Protein AF-A0A3Q3N2P3-F1 (afdb_monomer_lite)

Radius of gyration: 19.69 Å; chains: 1; bounding box: 44×19×56 Å

Foldseek 3Di:
DDDDPVVVVVVVVVVVVVCVVVVVVVVVVVLVVVLVVLQPPVVLVHDPPDDQDPVNVVSSVVVCVVVVVVVVD

pLDDT: mean 76.68, std 10.71, range [43.34, 91.75]

InterPro domains:
  IPR021897 Cilia- and flagella-associated protein 206 [PTHR21442] (14-62)

Structure (mmCIF, N/CA/C/O backbone):
data_AF-A0A3Q3N2P3-F1
#
_entry.id   AF-A0A3Q3N2P3-F1
#
loop_
_atom_site.group_PDB
_atom_site.id
_atom_site.type_symbol
_atom_site.label_atom_id
_atom_site.label_alt_id
_atom_site.label_comp_id
_atom_site.label_asym_id
_atom_site.label_entity_id
_atom_site.label_seq_id
_atom_site.pdbx_PDB_ins_code
_atom_site.Cartn_x
_atom_site.Cartn_y
_atom_site.Cartn_z
_atom_site.occupancy
_atom_site.B_iso_or_equiv
_atom_site.auth_seq_id
_atom_site.auth_comp_id
_atom_site.auth_asym_id
_atom_site.auth_atom_id
_atom_site.pdbx_PDB_model_num
ATOM 1 N N . PRO A 1 1 ? 22.121 -7.981 -39.433 1.00 75.00 1 PRO A N 1
ATOM 2 C CA . PRO A 1 1 ? 23.313 -7.776 -38.571 1.00 75.00 1 PRO A CA 1
ATOM 3 C C . PRO A 1 1 ? 22.949 -8.056 -37.103 1.00 75.00 1 PRO A C 1
ATOM 5 O O . PRO A 1 1 ? 21.852 -7.677 -36.694 1.00 75.00 1 PRO A O 1
ATOM 8 N N . PRO A 1 2 ? 23.798 -8.755 -36.332 1.00 77.12 2 PRO A N 1
ATOM 9 C CA . PRO A 1 2 ? 23.544 -8.982 -34.913 1.00 77.12 2 PRO A CA 1
ATOM 10 C C . PRO A 1 2 ? 23.590 -7.654 -34.136 1.00 77.12 2 PRO A C 1
ATOM 12 O O . PRO A 1 2 ? 24.370 -6.766 -34.495 1.00 77.12 2 PRO A O 1
ATOM 15 N N . PRO A 1 3 ? 22.756 -7.487 -33.092 1.00 73.44 3 PRO A N 1
ATOM 16 C CA . PRO A 1 3 ? 22.738 -6.266 -32.299 1.00 73.44 3 PRO A CA 1
ATOM 17 C C . PRO A 1 3 ? 24.089 -6.058 -31.615 1.00 73.44 3 PRO A C 1
ATOM 19 O O . PRO A 1 3 ? 24.700 -6.992 -31.092 1.00 73.44 3 PRO A O 1
ATOM 22 N N . THR A 1 4 ? 24.549 -4.809 -31.589 1.00 88.50 4 THR A N 1
ATOM 23 C CA . THR A 1 4 ? 25.799 -4.460 -30.908 1.00 88.50 4 THR A CA 1
ATOM 24 C C . THR A 1 4 ? 25.662 -4.653 -29.394 1.00 88.50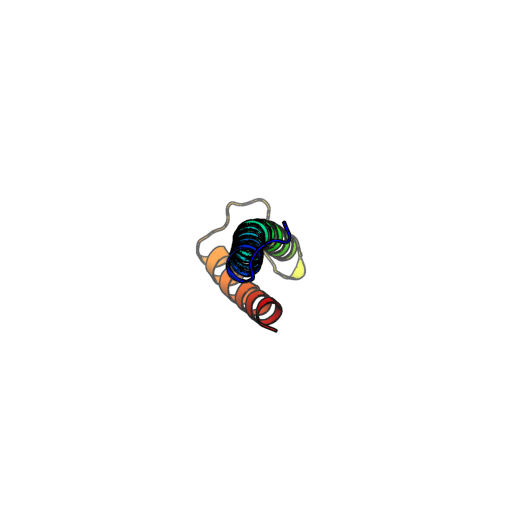 4 THR A C 1
ATOM 26 O O . THR A 1 4 ? 24.566 -4.612 -28.820 1.00 88.50 4 THR A O 1
ATOM 29 N N . ARG A 1 5 ? 26.795 -4.833 -28.705 1.00 86.12 5 ARG A N 1
ATOM 30 C CA . ARG A 1 5 ? 26.847 -4.951 -27.236 1.00 86.12 5 ARG A CA 1
ATOM 31 C C . ARG A 1 5 ? 26.125 -3.786 -26.542 1.00 86.12 5 ARG A C 1
ATOM 33 O O . ARG A 1 5 ? 25.405 -3.995 -25.567 1.00 86.12 5 ARG A O 1
ATOM 40 N N . THR A 1 6 ? 26.253 -2.578 -27.088 1.00 87.75 6 THR A N 1
ATOM 41 C CA . THR A 1 6 ? 25.619 -1.353 -26.582 1.00 87.75 6 THR A CA 1
ATOM 42 C C . THR A 1 6 ? 24.095 -1.389 -26.712 1.00 87.75 6 THR A C 1
ATOM 44 O O . THR A 1 6 ? 23.385 -0.995 -25.787 1.00 87.75 6 THR A O 1
ATOM 47 N N . GLU A 1 7 ? 23.568 -1.909 -27.821 1.00 90.88 7 GLU A N 1
ATOM 4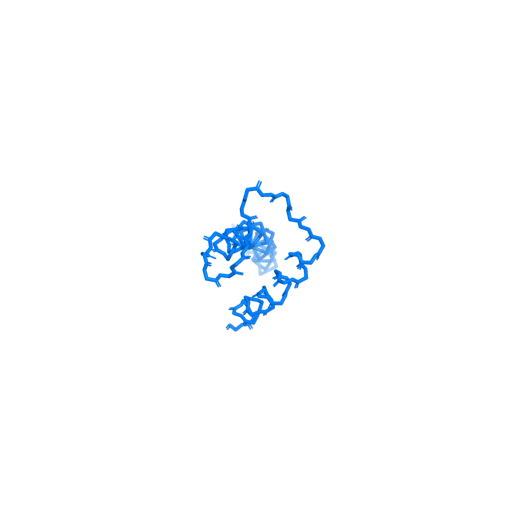8 C CA . GLU A 1 7 ? 22.122 -2.052 -28.018 1.00 90.88 7 GLU A CA 1
ATOM 49 C C . GLU A 1 7 ? 21.522 -3.093 -27.062 1.00 90.88 7 GLU A C 1
ATOM 51 O O . GLU A 1 7 ? 20.471 -2.866 -26.458 1.00 90.88 7 GLU A O 1
ATOM 56 N N . SER A 1 8 ? 22.233 -4.200 -26.845 1.00 91.06 8 SER A N 1
ATOM 57 C CA . SER A 1 8 ? 21.831 -5.243 -25.895 1.00 91.06 8 SER A CA 1
ATOM 58 C C . SER A 1 8 ? 21.767 -4.722 -24.453 1.00 91.06 8 SER A C 1
ATOM 60 O O . SER A 1 8 ? 20.808 -5.005 -23.728 1.00 91.06 8 SER A O 1
ATOM 62 N N . LEU A 1 9 ? 22.743 -3.903 -24.044 1.00 91.75 9 LEU A N 1
ATOM 63 C CA . LEU A 1 9 ? 22.757 -3.251 -22.730 1.00 91.75 9 LEU A CA 1
ATOM 64 C C . LEU A 1 9 ? 21.610 -2.246 -22.574 1.00 91.75 9 LEU A C 1
ATOM 66 O O . LEU A 1 9 ? 20.919 -2.264 -21.556 1.00 91.75 9 LEU A O 1
ATOM 70 N N . ARG A 1 10 ? 21.342 -1.428 -23.601 1.00 89.75 10 ARG A N 1
ATOM 71 C CA . ARG A 1 10 ? 20.206 -0.491 -23.608 1.00 89.75 10 ARG A CA 1
ATOM 72 C C . ARG A 1 10 ? 18.867 -1.212 -23.463 1.00 89.75 10 ARG A C 1
ATOM 74 O O . ARG A 1 10 ? 18.040 -0.809 -22.647 1.00 89.75 10 ARG A O 1
ATOM 81 N N . ARG A 1 11 ? 18.667 -2.315 -24.193 1.00 89.00 11 ARG A N 1
ATOM 82 C CA . ARG A 1 11 ? 17.459 -3.151 -24.070 1.00 89.00 11 ARG A CA 1
ATOM 83 C C . ARG A 1 11 ? 17.313 -3.727 -22.660 1.00 89.00 11 ARG A C 1
ATOM 85 O O . ARG A 1 11 ? 16.213 -3.724 -22.112 1.00 89.00 11 ARG A O 1
ATOM 92 N N . LYS A 1 12 ? 18.409 -4.190 -22.045 1.00 89.12 12 LYS A N 1
ATOM 93 C CA . LYS A 1 12 ? 18.397 -4.693 -20.661 1.00 89.12 12 LYS A CA 1
ATOM 94 C C . LYS A 1 12 ? 18.043 -3.592 -19.652 1.00 89.12 12 LYS A C 1
ATOM 96 O O . LYS A 1 12 ? 17.169 -3.815 -18.821 1.00 89.12 12 LYS A O 1
ATOM 101 N N . ALA A 1 13 ? 18.648 -2.409 -19.763 1.00 90.06 13 ALA A N 1
ATOM 102 C CA . ALA A 1 13 ? 18.360 -1.270 -18.889 1.00 90.06 13 ALA A CA 1
ATOM 103 C C . ALA A 1 13 ? 16.899 -0.799 -18.999 1.00 90.06 13 ALA A C 1
ATOM 105 O O . ALA A 1 13 ? 16.250 -0.543 -17.987 1.00 90.06 13 ALA A O 1
ATOM 106 N N . ARG A 1 14 ? 16.344 -0.762 -20.218 1.00 90.50 14 ARG A N 1
ATOM 107 C CA . ARG A 1 14 ? 14.929 -0.438 -20.440 1.00 90.50 14 ARG A CA 1
ATOM 108 C C . ARG A 1 14 ? 13.998 -1.419 -19.724 1.00 90.50 14 ARG A C 1
ATOM 110 O O . ARG A 1 14 ? 13.106 -0.981 -19.008 1.00 90.50 14 ARG A O 1
ATOM 117 N N . ARG A 1 15 ? 14.241 -2.727 -19.863 1.00 85.25 15 ARG A N 1
ATOM 118 C CA . ARG A 1 15 ? 13.451 -3.762 -19.174 1.00 85.25 15 ARG A CA 1
ATOM 119 C C . ARG A 1 15 ? 13.531 -3.641 -17.656 1.00 85.25 15 ARG A C 1
ATOM 121 O O . ARG A 1 15 ? 12.518 -3.802 -16.989 1.00 85.25 15 ARG A O 1
ATOM 128 N N . MET A 1 16 ? 14.707 -3.323 -17.112 1.00 84.12 16 MET A N 1
ATOM 129 C CA . MET A 1 16 ? 14.865 -3.080 -15.673 1.00 84.12 16 MET A CA 1
ATOM 130 C C . MET A 1 16 ? 14.021 -1.891 -15.206 1.00 84.12 16 MET A C 1
ATOM 132 O O . MET A 1 16 ? 13.343 -1.991 -14.192 1.00 84.12 16 MET A O 1
ATOM 136 N N . ARG A 1 17 ? 14.010 -0.786 -15.961 1.00 83.19 17 ARG A N 1
ATOM 137 C CA . ARG A 1 17 ? 13.181 0.386 -15.643 1.00 83.19 17 ARG A CA 1
ATOM 138 C C . ARG A 1 17 ? 11.688 0.068 -15.721 1.00 83.19 17 ARG A C 1
ATOM 140 O O . ARG A 1 17 ? 10.944 0.445 -14.825 1.00 83.19 17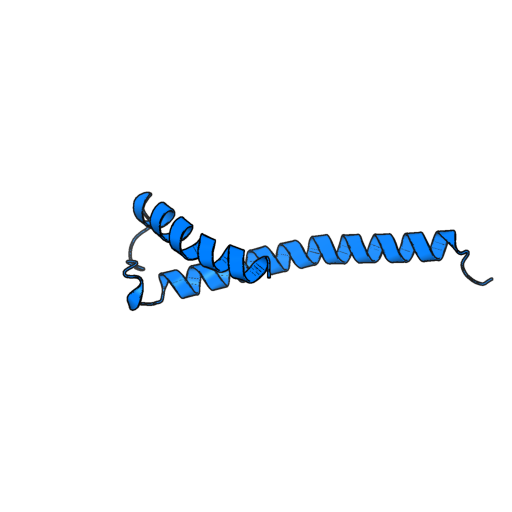 ARG A O 1
ATOM 147 N N . GLU A 1 18 ? 11.255 -0.640 -16.761 1.00 83.81 18 GLU A N 1
ATOM 148 C CA . GLU A 1 18 ? 9.866 -1.101 -16.895 1.00 83.81 18 GLU A CA 1
ATOM 149 C C . GLU A 1 18 ? 9.475 -2.036 -15.739 1.00 83.81 18 GLU A C 1
ATOM 151 O O . GLU A 1 18 ? 8.380 -1.910 -15.197 1.00 83.81 18 GLU A O 1
ATOM 156 N N . CYS A 1 19 ? 10.380 -2.922 -15.312 1.00 83.75 19 CYS A N 1
ATOM 157 C CA . CYS A 1 19 ? 10.192 -3.780 -14.144 1.00 83.75 19 CYS A CA 1
ATOM 158 C C . CYS A 1 19 ? 10.117 -2.978 -12.840 1.00 83.75 19 CYS A C 1
ATOM 160 O O . CYS A 1 19 ? 9.270 -3.278 -12.012 1.00 83.75 19 CYS A O 1
ATOM 162 N N . ALA A 1 20 ? 10.953 -1.954 -12.660 1.00 74.94 20 ALA A N 1
ATOM 163 C CA . ALA A 1 20 ? 10.923 -1.102 -11.474 1.00 74.94 20 ALA A CA 1
ATOM 164 C C . ALA A 1 20 ? 9.614 -0.304 -11.385 1.00 74.94 20 ALA A C 1
ATOM 166 O O . ALA A 1 20 ? 8.975 -0.287 -10.341 1.00 74.94 20 ALA A O 1
ATOM 167 N N . VAL A 1 21 ? 9.167 0.296 -12.494 1.00 73.56 21 VAL A N 1
ATOM 168 C CA . VAL A 1 21 ? 7.913 1.068 -12.539 1.00 73.56 21 VAL A CA 1
ATOM 169 C C . VAL A 1 21 ? 6.696 0.165 -12.335 1.00 73.56 21 VAL A C 1
ATOM 171 O O . VAL A 1 21 ? 5.825 0.468 -11.526 1.00 73.56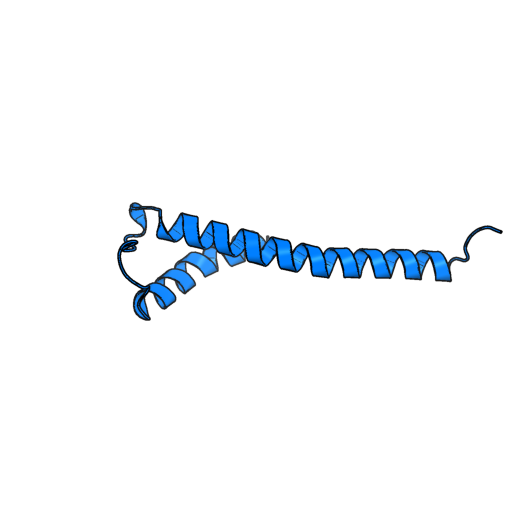 21 VAL A O 1
ATOM 174 N N . ARG A 1 22 ? 6.632 -0.975 -13.034 1.00 72.25 22 ARG A N 1
ATOM 175 C CA . ARG A 1 22 ? 5.520 -1.922 -12.870 1.00 72.25 22 ARG A CA 1
ATOM 176 C C . ARG A 1 22 ? 5.545 -2.602 -11.504 1.00 72.25 22 ARG A C 1
ATOM 178 O O . ARG A 1 22 ? 4.491 -2.791 -10.914 1.00 72.25 22 ARG A O 1
ATOM 185 N N . GLY A 1 23 ? 6.729 -2.945 -11.004 1.00 66.62 23 GLY A N 1
ATOM 186 C CA . GLY A 1 23 ? 6.924 -3.495 -9.665 1.00 66.62 23 GLY A CA 1
ATOM 187 C C . GLY A 1 23 ? 6.499 -2.515 -8.576 1.00 66.62 23 GLY A C 1
ATOM 188 O O . GLY A 1 23 ? 5.897 -2.936 -7.597 1.00 66.62 23 GLY A O 1
ATOM 189 N N . HIS A 1 24 ? 6.712 -1.212 -8.780 1.00 66.12 24 HIS A N 1
ATOM 190 C CA . HIS A 1 24 ? 6.220 -0.174 -7.877 1.00 66.12 24 HIS A CA 1
ATOM 191 C C . HIS A 1 24 ? 4.686 -0.134 -7.824 1.00 66.12 24 HIS A C 1
ATOM 193 O O . HIS A 1 24 ? 4.122 -0.224 -6.741 1.00 66.12 24 HIS A O 1
ATOM 199 N N . ALA A 1 25 ? 4.005 -0.124 -8.974 1.00 64.06 25 ALA A N 1
ATOM 200 C CA . ALA A 1 25 ? 2.537 -0.161 -9.016 1.00 64.06 25 ALA A CA 1
ATOM 201 C C . ALA A 1 25 ? 1.947 -1.453 -8.400 1.00 64.06 25 ALA A C 1
ATOM 203 O O . ALA A 1 25 ? 0.903 -1.435 -7.743 1.00 64.06 25 ALA A O 1
ATOM 204 N N . VAL A 1 26 ? 2.628 -2.593 -8.583 1.00 64.56 26 VAL A N 1
ATOM 205 C CA . VAL A 1 26 ? 2.270 -3.860 -7.920 1.00 64.56 26 VAL A CA 1
ATOM 206 C C . VAL A 1 26 ? 2.484 -3.762 -6.407 1.00 64.56 26 VAL A C 1
ATOM 208 O O . VAL A 1 26 ? 1.650 -4.260 -5.657 1.00 64.56 26 VAL A O 1
ATOM 211 N N . SER A 1 27 ? 3.544 -3.084 -5.959 1.00 75.62 27 SER A N 1
ATOM 212 C CA . SER A 1 27 ? 3.816 -2.829 -4.541 1.00 75.62 27 SER A CA 1
ATOM 213 C C . SER A 1 27 ? 2.723 -1.973 -3.900 1.00 75.62 27 SER A C 1
ATOM 215 O O . SER A 1 27 ? 2.192 -2.358 -2.868 1.00 75.62 27 SER A O 1
ATOM 217 N N . GLU A 1 28 ? 2.287 -0.884 -4.542 1.00 72.88 28 GLU A N 1
ATOM 218 C CA . GLU A 1 28 ? 1.186 -0.045 -4.035 1.00 72.88 28 GLU A CA 1
ATOM 219 C C . GLU A 1 28 ? -0.118 -0.839 -3.882 1.00 72.88 28 GLU A C 1
ATOM 221 O O . GLU A 1 28 ? -0.787 -0.773 -2.849 1.00 72.88 28 GLU A O 1
ATOM 226 N N . THR A 1 29 ? -0.455 -1.644 -4.895 1.00 78.38 29 THR A N 1
ATOM 227 C CA . THR A 1 29 ? -1.648 -2.502 -4.866 1.00 78.38 29 THR A CA 1
ATOM 228 C C . THR A 1 29 ? -1.546 -3.536 -3.744 1.00 78.38 29 THR A C 1
ATOM 230 O O . THR A 1 29 ? -2.494 -3.731 -2.984 1.00 78.38 29 THR A O 1
ATOM 233 N N . LEU A 1 30 ? -0.388 -4.183 -3.603 1.00 75.50 30 LEU A N 1
ATOM 234 C CA . LEU A 1 30 ? -0.135 -5.188 -2.576 1.00 75.50 30 LEU A CA 1
ATOM 235 C C . LEU A 1 30 ? -0.177 -4.588 -1.162 1.00 75.50 30 LEU A C 1
ATOM 237 O O . LEU A 1 30 ? -0.823 -5.155 -0.282 1.00 75.50 30 LEU A O 1
ATOM 241 N N . VAL A 1 31 ? 0.425 -3.415 -0.962 1.00 78.06 31 VAL A N 1
ATOM 242 C CA . VAL A 1 31 ? 0.368 -2.658 0.296 1.00 78.06 31 VAL A CA 1
ATOM 243 C C . VAL A 1 31 ? -1.078 -2.317 0.651 1.00 78.06 31 VAL A C 1
ATOM 245 O O . VAL A 1 31 ? -1.486 -2.541 1.789 1.00 78.06 31 VAL A O 1
ATOM 248 N N . ALA A 1 32 ? -1.892 -1.863 -0.309 1.00 78.94 32 ALA A N 1
ATOM 249 C CA . ALA A 1 32 ? -3.309 -1.587 -0.072 1.00 78.94 32 ALA A CA 1
ATOM 250 C C . ALA A 1 32 ? -4.086 -2.846 0.359 1.00 78.94 32 ALA A C 1
ATOM 252 O O . ALA A 1 32 ? -4.896 -2.786 1.288 1.00 78.94 32 ALA A O 1
ATOM 253 N N . PHE A 1 33 ? -3.814 -4.000 -0.261 1.00 81.06 33 PHE A N 1
ATOM 254 C CA . PHE A 1 33 ? -4.400 -5.277 0.158 1.00 81.06 33 PHE A CA 1
ATOM 255 C C . PHE A 1 33 ? -3.963 -5.688 1.568 1.00 81.06 33 PHE A C 1
ATOM 257 O O . PHE A 1 33 ? -4.800 -6.130 2.354 1.00 81.06 33 PHE A O 1
ATOM 264 N N . MET A 1 34 ? -2.686 -5.517 1.911 1.00 80.00 34 MET A N 1
ATOM 265 C CA . MET A 1 34 ? -2.155 -5.875 3.229 1.00 80.00 34 MET A CA 1
ATOM 266 C C . MET A 1 34 ? -2.697 -4.970 4.332 1.00 80.00 34 MET A C 1
ATOM 268 O O . MET A 1 34 ? -3.134 -5.470 5.365 1.00 80.00 34 MET A O 1
ATOM 272 N N . VAL A 1 35 ? -2.764 -3.659 4.089 1.00 81.38 35 VAL A N 1
ATOM 273 C CA . VAL A 1 35 ? -3.429 -2.702 4.985 1.00 81.38 35 VAL A CA 1
ATOM 274 C C . VAL A 1 35 ? -4.886 -3.101 5.198 1.00 81.38 35 VAL A C 1
ATOM 276 O O . VAL A 1 35 ? -5.350 -3.155 6.335 1.00 81.38 35 VAL A O 1
ATOM 279 N N . LYS A 1 36 ? -5.605 -3.451 4.125 1.00 81.94 36 LYS A N 1
ATOM 280 C CA . LYS A 1 36 ? -6.999 -3.885 4.230 1.00 81.94 36 LYS A CA 1
ATOM 281 C C . LYS A 1 36 ? -7.134 -5.177 5.040 1.00 81.94 36 LYS A C 1
ATOM 283 O O . LYS A 1 36 ? -8.028 -5.264 5.871 1.00 81.94 36 LYS A O 1
ATOM 288 N N . ALA A 1 37 ? -6.251 -6.154 4.846 1.00 82.56 37 ALA A N 1
ATOM 289 C CA . ALA A 1 37 ? -6.247 -7.391 5.627 1.00 82.56 37 ALA A CA 1
ATOM 290 C C . ALA A 1 37 ? -5.982 -7.133 7.121 1.00 82.56 37 ALA A C 1
ATOM 292 O O . ALA A 1 37 ? -6.655 -7.713 7.967 1.00 82.56 37 ALA A O 1
ATOM 293 N N . VAL A 1 38 ? -5.059 -6.221 7.446 1.00 82.94 38 VAL A N 1
ATOM 294 C CA . VAL A 1 38 ? -4.767 -5.800 8.826 1.00 82.94 38 VAL A CA 1
ATOM 295 C C . VAL A 1 38 ? -5.967 -5.099 9.465 1.00 82.94 38 VAL A C 1
ATOM 297 O O . VAL A 1 38 ? -6.323 -5.422 10.595 1.00 82.94 38 VAL A O 1
ATOM 300 N N . VAL A 1 39 ? -6.604 -4.164 8.756 1.00 82.94 39 VAL A N 1
ATOM 301 C CA . VAL A 1 39 ? -7.773 -3.422 9.263 1.00 82.94 39 VAL A CA 1
ATOM 302 C C . VAL A 1 39 ? -8.991 -4.332 9.435 1.00 82.94 39 VAL A C 1
ATOM 304 O O . VAL A 1 39 ? -9.758 -4.150 10.374 1.00 82.94 39 VAL A O 1
ATOM 307 N N . LEU A 1 40 ? -9.170 -5.317 8.552 1.00 83.38 40 LEU A N 1
ATOM 308 C CA . LEU A 1 40 ? -10.291 -6.258 8.612 1.00 83.38 40 LEU A CA 1
ATOM 309 C C . LEU A 1 40 ? -10.104 -7.382 9.640 1.00 83.38 40 LEU A C 1
ATOM 311 O O . LEU A 1 40 ? -11.076 -8.066 9.954 1.00 83.38 40 LEU A O 1
ATOM 315 N N . ASP A 1 41 ? -8.892 -7.605 10.152 1.00 82.69 41 ASP A N 1
ATOM 316 C CA . ASP A 1 41 ? -8.659 -8.625 11.173 1.00 82.69 41 ASP A CA 1
ATOM 317 C C . ASP A 1 41 ? -9.248 -8.165 12.523 1.00 82.69 41 ASP A C 1
ATOM 319 O O . ASP A 1 41 ? -8.755 -7.194 13.114 1.00 82.69 41 ASP A O 1
ATOM 323 N N . PRO A 1 42 ? -10.266 -8.863 13.065 1.00 81.75 42 PRO A N 1
ATOM 324 C CA . PRO A 1 42 ? -10.925 -8.461 14.306 1.00 81.75 42 PRO A CA 1
ATOM 325 C C . PRO A 1 42 ? -9.975 -8.461 15.513 1.00 81.75 42 PRO A C 1
ATOM 327 O O . PRO A 1 42 ? -10.240 -7.777 16.501 1.00 81.75 42 PRO A O 1
ATOM 330 N N . ARG A 1 43 ? -8.841 -9.172 15.438 1.00 85.00 43 ARG A N 1
ATOM 331 C CA . ARG A 1 43 ? -7.813 -9.199 16.493 1.00 85.00 43 ARG A CA 1
ATOM 332 C C . ARG A 1 43 ? -7.045 -7.883 16.600 1.00 85.00 43 ARG A C 1
ATOM 334 O O . ARG A 1 43 ? -6.518 -7.574 17.664 1.00 85.00 43 ARG A O 1
ATOM 341 N N . ASN A 1 44 ? -7.011 -7.092 15.528 1.00 80.75 44 ASN A N 1
ATOM 342 C CA . ASN A 1 44 ? -6.290 -5.820 15.494 1.00 80.75 44 ASN A CA 1
ATOM 343 C C . ASN A 1 44 ? -7.119 -4.656 16.063 1.00 80.75 44 ASN A C 1
ATOM 345 O O . ASN A 1 44 ? -6.579 -3.573 16.307 1.00 80.75 44 ASN A O 1
ATOM 349 N N . GLY A 1 45 ? -8.414 -4.868 16.329 1.00 79.38 45 GLY A N 1
ATOM 350 C CA . GLY A 1 45 ? -9.277 -3.907 17.021 1.00 79.38 45 GLY A CA 1
ATOM 351 C C . GLY A 1 45 ? -9.514 -2.606 16.250 1.00 79.38 45 GLY A C 1
ATOM 352 O O . GLY A 1 45 ? -9.718 -1.565 16.875 1.00 79.38 45 GLY A O 1
ATOM 353 N N . PHE A 1 46 ? -9.443 -2.643 14.916 1.00 83.19 46 PHE A N 1
ATOM 354 C CA . PHE A 1 46 ? -9.870 -1.531 14.071 1.00 83.19 46 PHE A CA 1
ATOM 355 C C . PHE A 1 46 ? -11.390 -1.560 13.906 1.00 83.19 46 PHE A C 1
ATOM 357 O O . PHE A 1 46 ? -11.994 -2.617 13.738 1.00 83.19 46 PHE A O 1
ATOM 364 N N . ASN A 1 47 ? -12.014 -0.386 13.948 1.00 78.44 47 ASN A N 1
ATOM 365 C CA . ASN A 1 47 ? -13.431 -0.246 13.642 1.00 78.44 47 ASN A CA 1
ATOM 366 C C . ASN A 1 47 ? -13.576 0.062 12.145 1.00 78.44 47 ASN A C 1
ATOM 368 O O . ASN A 1 47 ? -13.188 1.138 11.696 1.00 78.44 47 ASN A O 1
ATOM 372 N N . VAL A 1 48 ? -14.102 -0.906 11.395 1.00 76.25 48 VAL A N 1
ATOM 373 C CA . VAL A 1 48 ? -14.234 -0.853 9.929 1.00 76.25 48 VAL A CA 1
ATOM 374 C C . VAL A 1 48 ? -15.416 0.026 9.488 1.00 76.25 48 VAL A C 1
ATOM 376 O O . VAL A 1 48 ? -15.442 0.496 8.353 1.00 76.25 48 VAL A O 1
ATOM 379 N N . ASP A 1 49 ? -16.361 0.299 10.392 1.00 81.44 49 ASP A N 1
ATOM 380 C CA . ASP A 1 49 ? -17.585 1.065 10.120 1.00 81.44 49 ASP A CA 1
ATOM 381 C C . ASP A 1 49 ? -17.393 2.583 10.272 1.00 81.44 49 ASP A C 1
ATOM 383 O O . ASP A 1 49 ? -18.308 3.366 10.009 1.00 81.44 49 ASP A O 1
ATOM 387 N N . ARG A 1 50 ? -16.201 3.027 10.693 1.00 79.81 50 ARG A N 1
ATOM 388 C CA . ARG A 1 50 ? -15.850 4.446 10.836 1.00 79.81 50 ARG A CA 1
ATOM 389 C C . ARG A 1 50 ? -14.663 4.824 9.956 1.00 79.81 50 ARG A C 1
ATOM 391 O O . ARG A 1 50 ? -13.798 4.006 9.658 1.00 79.81 50 ARG A O 1
ATOM 398 N N . ILE A 1 51 ? -14.586 6.104 9.596 1.00 80.25 51 ILE A N 1
ATOM 399 C CA . ILE A 1 51 ? -13.390 6.665 8.957 1.00 80.25 51 ILE A CA 1
ATOM 400 C C . ILE A 1 51 ? -12.207 6.522 9.923 1.00 80.25 51 ILE A C 1
ATOM 402 O O . ILE A 1 51 ? -12.340 6.808 11.116 1.00 80.25 51 ILE A O 1
ATOM 406 N N . LEU A 1 52 ? -11.054 6.098 9.397 1.00 76.50 52 LEU A N 1
ATOM 407 C CA . LEU A 1 52 ? -9.812 5.997 10.161 1.00 76.50 52 LEU A CA 1
ATOM 408 C C . LEU A 1 52 ? -9.475 7.340 10.816 1.00 76.50 52 LEU A C 1
ATOM 410 O O . LEU A 1 52 ? -9.391 8.379 10.160 1.00 76.50 52 LEU A O 1
ATOM 414 N N . THR A 1 53 ? -9.266 7.306 12.127 1.00 83.62 53 THR A N 1
ATOM 415 C CA . THR A 1 53 ? -8.822 8.467 12.900 1.00 83.62 53 THR A CA 1
ATOM 416 C C . THR A 1 53 ? -7.298 8.589 12.856 1.00 83.62 53 THR A C 1
ATOM 418 O O . THR A 1 53 ? -6.596 7.639 12.515 1.00 83.62 53 THR A O 1
ATOM 421 N N . LYS A 1 54 ? -6.742 9.741 13.262 1.00 81.06 54 LYS A N 1
ATOM 422 C CA . LYS A 1 54 ? -5.279 9.911 13.385 1.00 81.06 54 LYS A CA 1
ATOM 423 C C . LYS A 1 54 ? -4.617 8.837 14.261 1.00 81.06 54 LYS A C 1
ATOM 425 O O . LYS A 1 54 ? -3.506 8.423 13.959 1.00 81.06 54 LYS A O 1
ATOM 430 N N . GLN A 1 55 ? -5.295 8.381 15.315 1.00 82.12 55 GLN A N 1
ATOM 431 C CA . GLN A 1 55 ? -4.793 7.297 16.164 1.00 82.12 55 GLN A CA 1
ATOM 432 C C . GLN A 1 55 ? -4.810 5.950 15.438 1.00 82.12 55 GLN A C 1
ATOM 434 O O . GLN A 1 55 ? -3.868 5.176 15.574 1.00 82.12 55 GLN A O 1
ATOM 439 N N . ASP A 1 56 ? -5.843 5.681 14.634 1.00 79.06 56 ASP A N 1
ATOM 440 C CA . ASP A 1 56 ? -5.894 4.467 13.817 1.00 79.06 56 ASP A CA 1
ATOM 441 C C . ASP A 1 56 ? -4.774 4.473 12.759 1.00 79.06 56 ASP A C 1
ATOM 443 O O . ASP A 1 56 ? -4.175 3.432 12.506 1.00 79.06 56 ASP A O 1
ATOM 447 N N . VAL A 1 57 ? -4.428 5.641 12.199 1.00 78.69 57 VAL A N 1
ATOM 448 C CA . VAL A 1 57 ? -3.275 5.797 11.291 1.00 78.69 57 VAL A CA 1
ATOM 449 C C . VAL A 1 57 ? -1.955 5.510 12.010 1.00 78.69 57 VAL A C 1
ATOM 451 O O . VAL A 1 57 ? -1.156 4.744 11.489 1.00 78.69 57 VAL A O 1
ATOM 454 N N . GLN A 1 58 ? -1.745 6.033 13.221 1.00 77.88 58 GLN A N 1
ATOM 455 C CA . GLN A 1 58 ? -0.536 5.736 14.009 1.00 77.88 58 GLN A CA 1
ATOM 456 C C . GLN A 1 58 ? -0.419 4.246 14.362 1.00 77.88 58 GLN A C 1
ATOM 458 O O . GLN A 1 58 ? 0.647 3.650 14.239 1.00 77.88 58 GLN A O 1
ATOM 463 N N . LYS A 1 59 ? -1.531 3.609 14.739 1.00 78.62 59 LYS A N 1
ATOM 464 C CA . LYS A 1 59 ? -1.572 2.166 15.008 1.00 78.62 59 LYS A CA 1
ATOM 465 C C . LYS A 1 59 ? -1.297 1.347 13.744 1.00 78.62 59 LYS A C 1
ATOM 467 O O . LYS A 1 59 ? -0.647 0.306 13.795 1.00 78.62 59 LYS A O 1
ATOM 472 N N . LEU A 1 60 ? -1.793 1.810 12.599 1.00 75.62 60 LEU A N 1
ATOM 473 C CA . LEU A 1 60 ? -1.530 1.184 11.312 1.00 75.62 60 LEU A CA 1
ATOM 474 C C . LEU A 1 60 ? -0.062 1.348 10.904 1.00 75.62 60 LEU A C 1
ATOM 476 O O . LEU A 1 60 ? 0.513 0.396 10.389 1.00 75.62 60 LEU A O 1
ATOM 480 N N . GLU A 1 61 ? 0.562 2.495 11.175 1.00 73.75 61 GLU A N 1
ATOM 481 C CA . GLU A 1 61 ? 2.002 2.706 10.986 1.00 73.75 61 GLU A CA 1
ATOM 482 C C . GLU A 1 61 ? 2.814 1.690 11.801 1.00 73.75 61 GLU A C 1
ATOM 484 O O . GLU A 1 61 ? 3.652 0.997 11.226 1.00 73.75 61 GLU A O 1
ATOM 489 N N . GLU A 1 62 ? 2.497 1.492 13.084 1.00 73.00 62 GLU A N 1
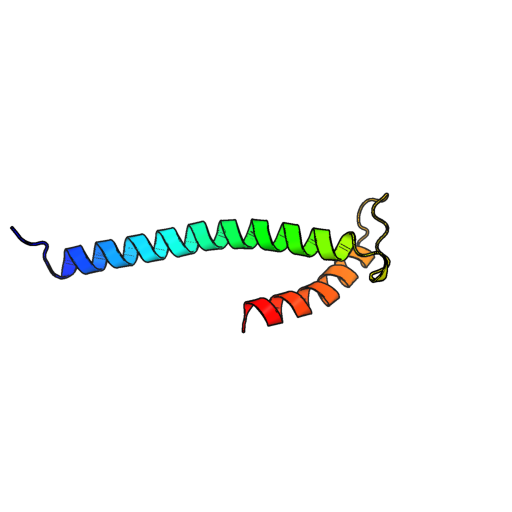ATOM 490 C CA . GLU A 1 62 ? 3.155 0.486 13.933 1.00 73.00 62 GLU A CA 1
ATOM 491 C C . GLU A 1 62 ? 3.014 -0.943 13.390 1.00 73.00 62 GLU A C 1
ATOM 493 O O . GLU A 1 62 ? 4.003 -1.672 13.282 1.00 73.00 62 GLU A O 1
ATOM 498 N N . VAL A 1 63 ? 1.804 -1.348 12.988 1.00 68.12 63 VAL A N 1
ATOM 499 C CA . VAL A 1 63 ? 1.572 -2.689 12.424 1.00 68.12 63 VAL A CA 1
ATOM 500 C C . VAL A 1 63 ? 2.197 -2.825 11.026 1.00 68.12 63 VAL A C 1
ATOM 502 O O . VAL A 1 63 ? 2.685 -3.893 10.659 1.00 68.12 63 VAL A O 1
ATOM 505 N N . SER A 1 64 ? 2.245 -1.750 10.239 1.00 65.06 64 SER A N 1
ATOM 506 C CA . SER A 1 64 ? 2.826 -1.744 8.890 1.00 65.06 64 SER A CA 1
ATOM 507 C C . SER A 1 64 ? 4.357 -1.688 8.872 1.00 65.06 64 SER A C 1
ATOM 509 O O . SER A 1 64 ? 4.964 -2.163 7.912 1.00 65.06 64 SER A O 1
ATOM 511 N N . LEU A 1 65 ? 5.020 -1.186 9.919 1.00 62.44 65 LEU A N 1
ATOM 512 C CA . LEU A 1 65 ? 6.478 -1.301 10.069 1.00 62.44 65 LEU A CA 1
ATOM 513 C C . LEU A 1 65 ? 6.920 -2.774 10.095 1.00 62.44 65 LEU A C 1
ATOM 515 O O . LEU A 1 65 ? 7.951 -3.116 9.518 1.00 62.44 65 LEU A O 1
ATOM 519 N N . VAL A 1 66 ? 6.096 -3.663 10.659 1.00 57.94 66 VAL A N 1
ATOM 520 C CA . VAL A 1 66 ? 6.314 -5.120 10.618 1.00 57.94 66 VAL A CA 1
ATOM 521 C C . VAL A 1 66 ? 6.227 -5.657 9.183 1.00 57.94 66 VAL A C 1
ATOM 523 O O . VAL A 1 66 ? 7.018 -6.513 8.789 1.00 57.94 66 VAL A O 1
ATOM 526 N N . LEU A 1 67 ? 5.318 -5.118 8.366 1.00 60.62 67 LEU A N 1
ATOM 527 C CA . LEU A 1 67 ? 5.196 -5.483 6.951 1.00 60.62 67 LEU A CA 1
ATOM 528 C C . LEU A 1 67 ? 6.381 -4.967 6.121 1.00 60.62 67 LEU A C 1
ATOM 530 O O . LEU A 1 67 ? 6.871 -5.681 5.254 1.00 60.62 67 LEU A O 1
ATOM 534 N N . ASN A 1 68 ? 6.891 -3.766 6.413 1.00 56.62 68 ASN A N 1
ATOM 535 C CA . ASN A 1 68 ? 8.083 -3.215 5.756 1.00 56.62 68 ASN A CA 1
ATOM 536 C C . ASN A 1 68 ? 9.352 -4.037 6.043 1.00 56.62 68 ASN A C 1
ATOM 538 O O . ASN A 1 68 ? 10.187 -4.196 5.150 1.00 56.62 68 ASN A O 1
ATOM 542 N N . TYR A 1 69 ? 9.475 -4.613 7.246 1.00 55.28 69 TYR A N 1
ATOM 543 C CA . TYR A 1 69 ? 10.509 -5.612 7.551 1.00 55.28 69 TYR A CA 1
ATOM 544 C C . TYR A 1 69 ? 10.373 -6.861 6.671 1.00 55.28 69 TYR A C 1
ATOM 546 O O . TYR A 1 69 ? 11.375 -7.381 6.194 1.00 55.28 69 TYR A O 1
ATOM 554 N N . PHE A 1 70 ? 9.142 -7.304 6.410 1.00 48.53 70 PHE A N 1
ATOM 555 C CA . PHE A 1 70 ? 8.846 -8.453 5.549 1.00 48.53 70 PHE A CA 1
ATOM 556 C C . PHE A 1 70 ? 9.121 -8.191 4.059 1.00 48.53 70 PHE A C 1
ATOM 558 O O . PHE A 1 70 ? 9.388 -9.128 3.320 1.00 48.53 70 PHE A O 1
ATOM 565 N N . PHE A 1 71 ? 9.047 -6.934 3.611 1.00 52.19 71 PHE A N 1
ATOM 566 C CA . PHE A 1 71 ? 9.369 -6.532 2.236 1.00 52.19 71 PHE A CA 1
ATOM 567 C C . PHE A 1 71 ? 10.851 -6.217 2.001 1.00 52.19 71 PHE A C 1
ATOM 569 O O . PHE A 1 71 ? 11.280 -6.171 0.849 1.00 52.19 71 PHE A O 1
ATOM 576 N N . SER A 1 72 ? 11.616 -5.955 3.065 1.00 50.72 72 SER A N 1
ATOM 577 C CA . SER A 1 72 ? 13.062 -5.688 2.987 1.00 50.72 72 SER A CA 1
ATOM 578 C C . SER A 1 72 ? 13.938 -6.934 3.195 1.00 50.72 72 SER A C 1
ATOM 580 O O . SER A 1 72 ? 15.153 -6.833 3.023 1.00 50.72 72 SER A O 1
ATOM 582 N N . LEU A 1 73 ? 13.343 -8.077 3.563 1.00 43.34 73 LEU A N 1
ATOM 583 C 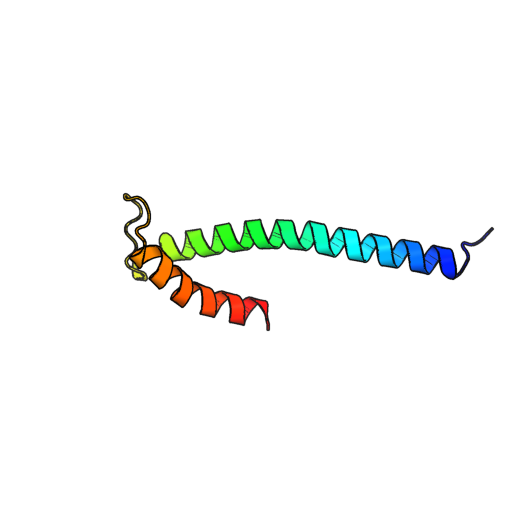CA . LEU A 1 73 ? 13.960 -9.412 3.645 1.00 43.34 73 LEU A CA 1
ATOM 584 C C . LEU A 1 73 ? 13.598 -10.241 2.407 1.00 43.34 73 LEU A C 1
ATOM 586 O O . LEU A 1 73 ? 14.484 -10.990 1.938 1.00 43.34 73 LEU A O 1
#

Secondary structure (DSSP, 8-state):
-PPPHHHHHHHHHHHHHHHHHHHHHHHHHHHHHHHHHHHH-GGGT--TTSPPPHHHHHHHHHHHHHHHHHHH-

Organism: NCBI:txid56723

Sequence (73 aa):
PPPTRTESLRRKARRMRECAVRGHAVSETLVAFMVKAVVLDPRNGFNVDRILTKQDVQKLEEVSLVLNYFFSL